Protein AF-A0A520K3R7-F1 (afdb_monomer_lite)

Radius of gyration: 24.87 Å; chains: 1; bounding box: 60×27×63 Å

pLDDT: mean 81.43, std 14.85, range [50.47, 97.44]

Secondary structure (DSSP, 8-state):
--S-EEEEE--TT-TTTSSS-SEEEEEESSHHHHHHHHHHHHTT---HHHHHHHHHHHHHHHHHHHHHHHHHHHHHHHHT-

Structure (mmCIF, N/CA/C/O backbone):
data_AF-A0A520K3R7-F1
#
_entry.id   AF-A0A520K3R7-F1
#
loop_
_atom_site.group_PDB
_atom_site.id
_atom_site.type_symbol
_atom_site.label_atom_id
_atom_site.label_alt_id
_atom_site.label_comp_id
_atom_site.label_asym_id
_atom_site.label_entity_id
_atom_site.label_seq_id
_atom_site.pdbx_PDB_ins_code
_atom_site.Cartn_x
_atom_site.Cartn_y
_atom_site.Cartn_z
_atom_site.occupancy
_atom_site.B_iso_or_equiv
_atom_site.auth_seq_id
_atom_site.auth_comp_id
_atom_site.auth_asym_id
_atom_site.auth_atom_id
_atom_site.pdbx_PDB_model_num
ATOM 1 N N . MET A 1 1 ? 26.275 -9.205 -18.212 1.00 61.16 1 MET A N 1
ATOM 2 C CA . MET A 1 1 ? 24.966 -9.216 -17.521 1.00 61.16 1 MET A CA 1
ATOM 3 C C . MET A 1 1 ? 23.901 -9.038 -18.596 1.00 61.16 1 MET A C 1
ATOM 5 O O . MET A 1 1 ? 24.133 -8.228 -19.478 1.00 61.16 1 MET A O 1
ATOM 9 N N . LEU A 1 2 ? 22.819 -9.825 -18.597 1.00 74.12 2 LEU A N 1
ATOM 10 C CA . LEU A 1 2 ? 21.869 -9.939 -19.724 1.00 74.12 2 LEU A CA 1
ATOM 11 C C . LEU A 1 2 ? 20.893 -8.750 -19.877 1.00 74.12 2 LEU A C 1
ATOM 13 O O . LEU A 1 2 ? 19.963 -8.844 -20.661 1.00 74.12 2 LEU A O 1
ATOM 17 N N . GLY A 1 3 ? 21.050 -7.664 -19.111 1.00 80.62 3 GLY A N 1
ATOM 18 C CA . GLY A 1 3 ? 20.141 -6.504 -19.149 1.00 80.62 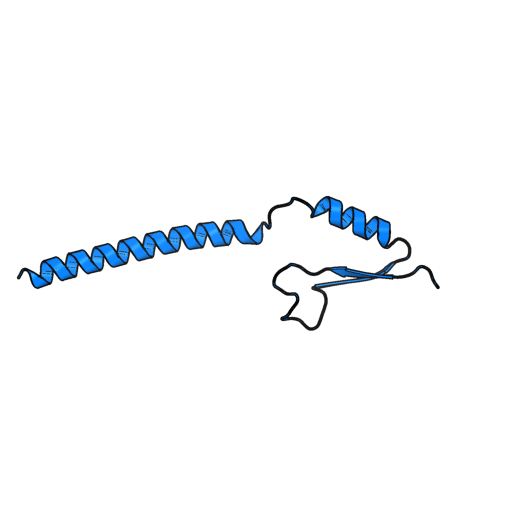3 GLY A CA 1
ATOM 19 C C . GLY A 1 3 ? 18.730 -6.766 -18.605 1.00 80.62 3 GLY A C 1
ATOM 20 O O . GLY A 1 3 ? 17.950 -5.838 -18.482 1.00 80.62 3 GLY A O 1
ATOM 21 N N . ILE A 1 4 ? 18.416 -8.008 -18.239 1.00 90.31 4 ILE A N 1
ATOM 22 C CA . ILE A 1 4 ? 17.107 -8.408 -17.729 1.00 90.31 4 ILE A CA 1
ATOM 23 C C . ILE A 1 4 ? 17.004 -8.258 -16.210 1.00 90.31 4 ILE A C 1
ATOM 25 O O . ILE A 1 4 ? 17.923 -8.619 -15.467 1.00 90.31 4 ILE A O 1
ATOM 29 N N . ALA A 1 5 ? 15.847 -7.803 -15.745 1.00 91.88 5 ALA A N 1
ATOM 30 C CA . ALA A 1 5 ? 15.516 -7.694 -14.336 1.00 91.88 5 ALA A CA 1
ATOM 31 C C . ALA A 1 5 ? 14.133 -8.274 -14.021 1.00 91.88 5 ALA A C 1
ATOM 33 O O . ALA A 1 5 ? 13.356 -8.686 -14.886 1.00 91.88 5 ALA A O 1
ATOM 34 N N . THR A 1 6 ? 13.846 -8.331 -12.725 1.00 92.56 6 THR A N 1
ATOM 35 C CA . THR A 1 6 ? 12.536 -8.667 -12.180 1.00 92.56 6 THR A CA 1
ATOM 36 C C . THR A 1 6 ? 12.043 -7.487 -11.363 1.00 92.56 6 THR A C 1
ATOM 38 O O . THR A 1 6 ? 12.703 -7.098 -10.398 1.00 92.56 6 THR A O 1
ATOM 41 N N . LEU A 1 7 ? 10.869 -6.963 -11.700 1.00 92.38 7 LEU A N 1
ATOM 42 C CA . LEU A 1 7 ? 10.199 -5.939 -10.913 1.00 92.38 7 LEU A CA 1
ATOM 43 C C . LEU A 1 7 ? 9.241 -6.606 -9.922 1.00 92.38 7 LEU A C 1
ATOM 45 O O . LEU A 1 7 ? 8.426 -7.446 -10.300 1.00 92.38 7 LEU A O 1
ATOM 49 N N . LYS A 1 8 ? 9.355 -6.245 -8.644 1.00 91.38 8 LYS A N 1
ATOM 50 C CA . LYS A 1 8 ? 8.481 -6.713 -7.561 1.00 91.38 8 LYS A CA 1
ATOM 51 C C . LYS A 1 8 ? 7.712 -5.524 -7.006 1.00 91.38 8 LYS A C 1
ATOM 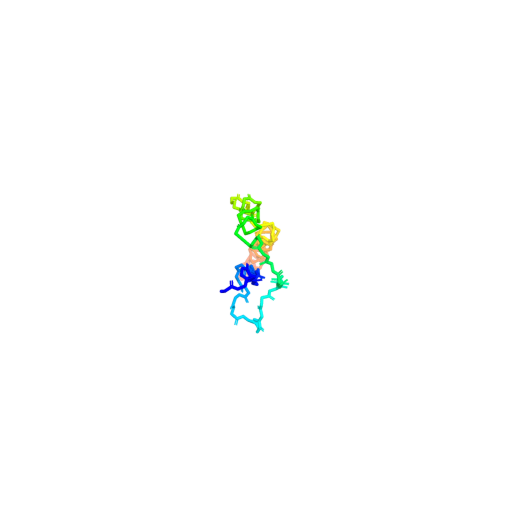53 O O . LYS A 1 8 ? 8.333 -4.525 -6.656 1.00 91.38 8 LYS A O 1
ATOM 58 N N . ILE A 1 9 ? 6.393 -5.648 -6.907 1.00 89.19 9 ILE A N 1
ATOM 59 C CA . ILE A 1 9 ? 5.506 -4.600 -6.397 1.00 89.19 9 ILE A CA 1
ATOM 60 C C . ILE A 1 9 ? 4.887 -5.073 -5.084 1.00 89.19 9 ILE A C 1
ATOM 62 O O . ILE A 1 9 ? 4.428 -6.213 -4.974 1.00 89.19 9 ILE A O 1
ATOM 66 N N . GLN A 1 10 ? 4.922 -4.198 -4.084 1.00 86.00 10 GLN A N 1
ATOM 67 C CA . GLN A 1 10 ? 4.375 -4.421 -2.750 1.00 86.00 10 GLN A CA 1
ATOM 68 C C . GLN A 1 10 ? 3.690 -3.144 -2.277 1.00 86.00 10 GLN A C 1
ATOM 70 O O . GLN A 1 10 ? 4.220 -2.047 -2.480 1.00 86.00 10 GLN A O 1
ATOM 75 N N . THR A 1 11 ? 2.540 -3.288 -1.631 1.00 81.62 11 THR A N 1
ATOM 76 C CA . THR A 1 11 ? 1.871 -2.186 -0.943 1.00 81.62 11 THR A CA 1
ATOM 77 C C . THR A 1 11 ? 2.359 -2.084 0.505 1.00 81.62 11 THR A C 1
ATOM 79 O O . THR A 1 11 ? 2.790 -3.062 1.127 1.00 81.62 11 THR A O 1
ATOM 82 N N . ALA A 1 12 ? 2.366 -0.866 1.055 1.00 74.81 12 ALA A N 1
ATOM 83 C CA . ALA A 1 12 ? 2.731 -0.656 2.452 1.00 74.81 12 ALA A CA 1
ATOM 84 C C . ALA A 1 12 ? 1.703 -1.345 3.367 1.00 74.81 12 ALA A C 1
ATOM 86 O O . ALA A 1 12 ? 0.504 -1.190 3.170 1.00 74.81 12 ALA A O 1
ATOM 87 N N . GLY A 1 13 ? 2.175 -2.095 4.368 1.00 66.75 13 GLY A N 1
ATOM 88 C CA . GLY A 1 13 ? 1.323 -2.827 5.317 1.00 66.75 13 GLY A CA 1
ATOM 89 C C . GLY A 1 13 ? 1.304 -4.346 5.122 1.00 66.75 13 GLY A C 1
ATOM 90 O O . GLY A 1 13 ? 1.085 -5.063 6.091 1.00 66.75 13 GLY A O 1
ATOM 91 N N . TYR A 1 14 ? 1.644 -4.850 3.931 1.00 64.06 14 TYR A N 1
ATOM 92 C CA . TYR A 1 14 ? 1.693 -6.295 3.646 1.00 64.06 14 TYR A CA 1
ATOM 93 C C . TYR A 1 14 ? 3.113 -6.878 3.547 1.00 64.06 14 TYR A C 1
ATOM 95 O O . TYR A 1 14 ? 3.285 -8.095 3.450 1.00 64.06 14 TYR A O 1
ATOM 103 N N . SER A 1 15 ? 4.152 -6.042 3.661 1.00 59.50 15 SER A N 1
ATOM 104 C CA . SER A 1 15 ? 5.564 -6.426 3.485 1.00 59.50 15 SER A CA 1
ATOM 105 C C . SER A 1 15 ? 6.110 -7.440 4.506 1.00 59.50 15 SER A C 1
ATOM 107 O O . SER A 1 15 ? 7.211 -7.952 4.310 1.00 59.50 15 SER A O 1
ATOM 109 N N . GLY A 1 16 ? 5.360 -7.753 5.571 1.00 58.03 16 GLY A N 1
ATOM 110 C CA . GLY A 1 16 ? 5.752 -8.714 6.610 1.00 58.03 16 GLY A CA 1
ATOM 111 C C . GLY A 1 16 ? 4.886 -9.975 6.725 1.00 58.03 16 GLY A C 1
ATOM 112 O O . GLY A 1 16 ? 5.274 -10.887 7.449 1.00 58.03 16 GLY A O 1
ATOM 113 N N . GLN A 1 17 ? 3.731 -10.050 6.051 1.00 58.25 17 GLN A N 1
ATOM 114 C CA . GLN A 1 17 ? 2.747 -11.130 6.265 1.00 58.25 17 GLN A CA 1
ATOM 115 C C . GLN A 1 17 ? 2.640 -12.133 5.109 1.00 58.25 17 GLN A C 1
ATOM 117 O O . GLN A 1 17 ? 2.055 -13.200 5.287 1.00 58.25 17 GLN A O 1
ATOM 122 N N . GLN A 1 18 ? 3.228 -11.845 3.946 1.00 58.34 18 GLN A N 1
ATOM 123 C CA . GLN A 1 18 ? 3.196 -12.737 2.786 1.00 58.34 18 GLN A CA 1
ATOM 124 C C . GLN A 1 18 ? 4.607 -13.084 2.308 1.00 58.34 18 GLN A C 1
ATOM 126 O O . GLN A 1 18 ? 5.483 -12.229 2.191 1.00 58.34 18 GLN A O 1
ATOM 131 N N . THR A 1 19 ? 4.828 -14.358 1.983 1.00 66.50 19 THR A N 1
ATOM 132 C CA . THR A 1 19 ? 6.078 -14.886 1.412 1.00 66.50 19 THR A CA 1
ATOM 133 C C . THR A 1 19 ? 6.214 -14.533 -0.075 1.00 66.50 19 THR A C 1
ATOM 135 O O . THR A 1 19 ? 6.457 -15.405 -0.908 1.00 66.50 19 THR A O 1
ATOM 138 N N . GLY A 1 20 ? 6.004 -13.269 -0.451 1.00 72.31 20 GLY A N 1
ATOM 139 C CA . GLY A 1 20 ? 6.010 -12.862 -1.853 1.00 72.31 20 GLY A CA 1
ATOM 140 C C . GLY A 1 20 ? 5.755 -11.377 -2.082 1.00 72.31 20 GLY A C 1
ATOM 141 O O . GLY A 1 20 ? 5.301 -10.653 -1.202 1.00 72.31 20 GLY A O 1
ATOM 142 N N . ALA A 1 21 ? 6.082 -10.922 -3.290 1.00 80.94 21 ALA A N 1
ATOM 143 C CA . ALA A 1 21 ? 5.551 -9.666 -3.803 1.00 80.94 21 ALA A CA 1
ATOM 144 C C . ALA A 1 21 ? 4.117 -9.910 -4.285 1.00 80.94 21 ALA A C 1
ATOM 146 O O . ALA A 1 21 ? 3.850 -10.976 -4.839 1.00 80.94 21 ALA A O 1
ATOM 147 N N . GLU A 1 22 ? 3.228 -8.938 -4.103 1.00 84.12 22 GLU A N 1
ATOM 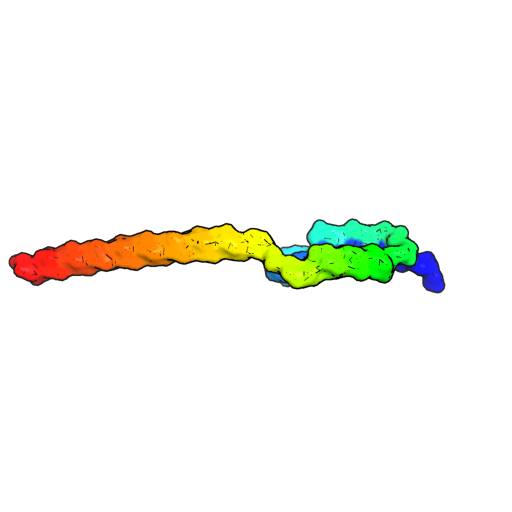148 C CA . GLU A 1 22 ? 1.836 -9.028 -4.571 1.00 84.12 22 GLU A CA 1
ATOM 149 C C . GLU A 1 22 ? 1.773 -9.147 -6.096 1.00 84.12 22 GLU A C 1
ATOM 151 O O . GLU A 1 22 ? 0.946 -9.873 -6.644 1.00 84.12 22 GLU A O 1
ATOM 156 N N . LEU A 1 23 ? 2.702 -8.479 -6.783 1.00 87.94 23 LEU A N 1
ATOM 157 C CA . LEU A 1 23 ? 2.891 -8.609 -8.219 1.00 87.94 23 LEU A CA 1
ATOM 158 C C . LEU A 1 23 ? 4.380 -8.732 -8.553 1.00 87.94 23 LEU A C 1
ATOM 160 O O . LEU A 1 23 ? 5.235 -8.050 -7.979 1.00 87.94 23 LEU A O 1
ATOM 164 N N . LYS A 1 24 ? 4.688 -9.609 -9.508 1.00 91.56 24 LYS A N 1
ATOM 165 C CA . LYS A 1 24 ? 6.034 -9.846 -10.025 1.00 91.56 24 LYS A CA 1
ATOM 166 C C . LYS A 1 24 ? 6.003 -9.808 -11.548 1.00 91.56 24 LYS A C 1
ATOM 168 O O . LYS A 1 24 ? 5.184 -10.487 -12.158 1.00 91.56 24 LYS A O 1
ATOM 173 N N . ILE A 1 25 ? 6.911 -9.045 -12.145 1.00 91.38 25 ILE A N 1
ATOM 174 C CA . ILE A 1 25 ? 7.122 -8.992 -13.593 1.00 91.38 25 ILE A CA 1
ATOM 175 C C . ILE A 1 25 ? 8.558 -9.435 -13.857 1.00 91.38 25 ILE A C 1
ATOM 177 O O . ILE A 1 25 ? 9.495 -8.851 -13.315 1.00 91.38 25 ILE A O 1
ATOM 181 N N . GLU A 1 26 ? 8.734 -10.490 -14.644 1.00 93.06 26 GLU A N 1
ATOM 182 C CA . GLU A 1 26 ? 10.027 -11.133 -14.894 1.00 93.06 26 GLU A CA 1
ATOM 183 C C . GLU A 1 26 ? 10.480 -10.923 -16.341 1.00 93.06 26 GLU A C 1
ATOM 185 O O . GLU A 1 26 ? 9.655 -10.741 -17.232 1.00 93.06 26 GLU A O 1
ATOM 190 N N . GLY A 1 27 ? 11.794 -10.977 -16.578 1.00 91.69 27 GLY A N 1
ATOM 191 C CA . GLY A 1 27 ? 12.355 -10.910 -17.931 1.00 91.69 27 GLY A CA 1
ATOM 192 C C . GLY A 1 27 ? 12.293 -9.520 -18.568 1.00 91.69 27 GLY A C 1
ATOM 193 O O . GLY A 1 27 ? 12.158 -9.416 -19.781 1.00 91.69 27 GLY A O 1
ATOM 194 N N . LEU A 1 28 ? 12.372 -8.456 -17.764 1.00 91.25 28 LEU A N 1
ATOM 195 C CA . LEU A 1 28 ? 12.286 -7.073 -18.241 1.00 91.25 28 LEU A CA 1
ATOM 196 C C . LEU A 1 28 ? 13.651 -6.525 -18.649 1.00 91.25 28 LEU A C 1
ATOM 198 O O . LEU A 1 28 ? 14.529 -6.428 -17.798 1.00 91.25 28 LEU A O 1
ATOM 202 N N . GLU A 1 29 ? 13.799 -6.091 -19.899 1.00 89.62 29 GLU A N 1
ATOM 203 C CA . GLU A 1 29 ? 15.003 -5.393 -20.382 1.00 89.62 29 GLU A CA 1
ATOM 204 C C . GLU A 1 29 ? 15.018 -3.901 -19.987 1.00 89.62 29 GLU A C 1
ATOM 206 O O . GLU A 1 29 ? 16.046 -3.384 -19.563 1.00 89.62 29 GLU A O 1
ATOM 211 N N . TYR A 1 30 ? 13.863 -3.226 -20.037 1.00 87.00 30 TYR A N 1
ATOM 212 C CA . TYR A 1 30 ? 13.689 -1.791 -19.731 1.00 87.00 30 TYR A CA 1
ATOM 213 C C . TYR A 1 30 ? 13.034 -1.577 -18.358 1.00 87.00 30 TYR A C 1
ATOM 215 O O . TYR A 1 30 ? 11.927 -1.048 -18.221 1.00 87.00 30 TYR A O 1
ATOM 223 N N . PHE A 1 31 ? 13.654 -2.128 -17.314 1.00 90.44 31 PHE A N 1
ATOM 224 C CA . PHE A 1 31 ? 13.051 -2.167 -15.978 1.00 90.44 31 PHE A CA 1
ATOM 225 C C . PHE A 1 31 ? 13.096 -0.821 -15.240 1.00 90.44 31 PHE A C 1
ATOM 227 O O . PHE A 1 31 ? 12.285 -0.609 -14.335 1.00 90.44 31 PHE A O 1
ATOM 234 N N . GLU A 1 32 ? 14.017 0.079 -15.593 1.00 90.69 32 GLU A N 1
ATOM 235 C CA . GLU A 1 32 ? 14.147 1.393 -14.952 1.00 90.69 32 GLU A CA 1
ATOM 236 C C . GLU A 1 32 ? 13.033 2.339 -15.403 1.00 90.69 32 GLU A C 1
ATOM 238 O O . GLU A 1 32 ? 12.372 2.952 -14.566 1.00 90.69 32 GLU A O 1
ATOM 243 N N . GLU A 1 33 ? 12.756 2.381 -16.705 1.00 92.00 33 GLU A N 1
ATOM 244 C CA . GLU A 1 33 ? 11.701 3.199 -17.300 1.00 92.00 33 GLU A CA 1
ATOM 245 C C . GLU A 1 33 ? 10.323 2.758 -16.806 1.00 92.00 33 GLU A C 1
ATOM 247 O O . GLU A 1 33 ? 9.501 3.586 -16.416 1.00 92.00 33 GLU A O 1
ATOM 252 N N . LEU A 1 34 ? 10.084 1.442 -16.752 1.00 92.31 34 LEU A N 1
ATOM 253 C CA . LEU A 1 34 ? 8.838 0.901 -16.213 1.00 92.31 34 LEU A CA 1
ATOM 254 C C . LEU A 1 34 ? 8.688 1.214 -14.718 1.00 92.31 34 LEU A C 1
ATOM 256 O O . LEU A 1 34 ? 7.592 1.549 -14.265 1.00 92.31 34 LEU A O 1
ATOM 260 N N . ARG A 1 35 ? 9.777 1.129 -13.943 1.00 92.00 35 ARG A N 1
ATOM 261 C CA . ARG A 1 35 ? 9.762 1.501 -12.525 1.00 92.00 35 ARG A CA 1
ATOM 262 C C . ARG A 1 35 ? 9.412 2.978 -12.353 1.00 92.00 35 ARG A C 1
ATOM 264 O O . ARG A 1 35 ? 8.568 3.282 -11.514 1.00 92.00 35 ARG A O 1
ATOM 271 N N . GLU A 1 36 ? 10.040 3.878 -13.105 1.00 94.81 36 GLU A N 1
ATOM 272 C CA . GLU A 1 36 ? 9.738 5.312 -13.015 1.00 94.81 36 GLU A CA 1
ATOM 273 C C . GLU A 1 36 ? 8.301 5.614 -13.445 1.00 94.81 36 GLU A C 1
ATOM 275 O O . GLU A 1 36 ? 7.600 6.291 -12.702 1.00 94.81 36 GLU A O 1
ATOM 280 N N . LEU A 1 37 ? 7.805 5.014 -14.533 1.00 94.19 37 LEU A N 1
ATOM 281 C CA . LEU A 1 37 ? 6.411 5.166 -14.966 1.00 94.19 37 LEU A CA 1
ATOM 282 C C . LEU A 1 37 ? 5.414 4.759 -13.868 1.00 94.19 37 LEU A C 1
ATOM 284 O O . LEU A 1 37 ? 4.444 5.468 -13.591 1.00 94.19 37 LEU A O 1
ATOM 288 N N . ILE A 1 38 ? 5.658 3.619 -13.214 1.00 92.31 38 ILE A N 1
ATOM 289 C CA . ILE A 1 38 ? 4.834 3.167 -12.086 1.00 92.31 38 ILE A CA 1
ATOM 290 C C . ILE A 1 38 ? 4.922 4.178 -10.940 1.00 92.31 38 ILE A C 1
ATOM 292 O O . ILE A 1 38 ? 3.891 4.560 -10.387 1.00 92.31 38 ILE A O 1
ATOM 296 N N . MET A 1 39 ? 6.127 4.642 -10.597 1.00 92.44 39 MET A N 1
ATOM 297 C CA . MET A 1 39 ? 6.340 5.606 -9.517 1.00 92.44 39 MET A CA 1
ATOM 298 C C . MET A 1 39 ? 5.703 6.969 -9.797 1.00 92.44 39 MET A C 1
ATOM 300 O O . MET A 1 39 ? 5.160 7.558 -8.868 1.00 92.44 39 MET A O 1
ATOM 304 N N . GLU A 1 40 ? 5.720 7.467 -11.031 1.00 94.94 40 GLU A N 1
ATOM 305 C CA . GLU A 1 40 ? 5.010 8.687 -11.437 1.00 94.94 40 GLU A CA 1
ATOM 306 C C . GLU A 1 40 ? 3.500 8.544 -11.251 1.00 94.94 40 GLU A C 1
ATOM 308 O O . GLU A 1 40 ? 2.839 9.477 -10.795 1.00 94.94 40 GLU A O 1
ATOM 31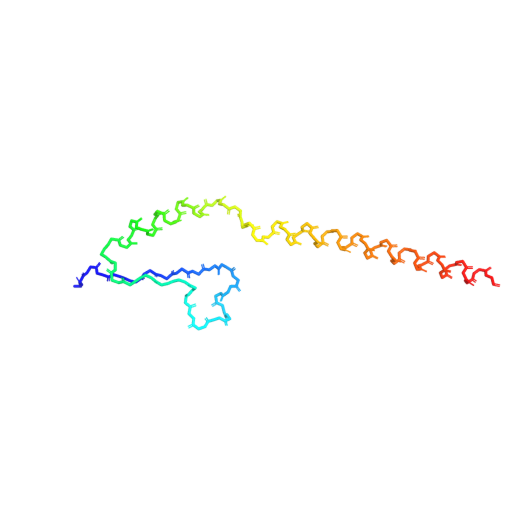3 N N . PHE A 1 41 ? 2.953 7.359 -11.534 1.00 90.75 41 PHE A N 1
ATOM 314 C CA . PHE A 1 41 ? 1.535 7.093 -11.331 1.00 90.75 41 PHE A CA 1
ATOM 315 C C . PHE A 1 41 ? 1.143 7.012 -9.850 1.00 90.75 41 PHE A C 1
ATOM 317 O O . PHE A 1 41 ? 0.043 7.448 -9.509 1.00 90.75 41 PHE A O 1
ATOM 324 N N . VAL A 1 42 ? 1.979 6.436 -8.974 1.00 88.62 42 VAL A N 1
ATOM 325 C CA . VAL A 1 42 ? 1.625 6.232 -7.552 1.00 88.62 42 VAL A CA 1
ATOM 326 C C . VAL A 1 42 ? 2.065 7.367 -6.625 1.00 88.62 42 VAL A C 1
ATOM 328 O O . VAL A 1 42 ? 1.450 7.578 -5.579 1.00 88.62 42 VAL A O 1
ATOM 331 N N . ARG A 1 43 ? 3.119 8.116 -6.964 1.00 88.00 43 ARG A N 1
ATOM 332 C CA . ARG A 1 43 ? 3.679 9.156 -6.089 1.00 88.00 43 ARG A CA 1
ATOM 333 C C . ARG A 1 43 ? 2.669 10.283 -5.888 1.00 88.00 43 ARG A C 1
ATOM 335 O O . ARG A 1 43 ? 2.158 10.859 -6.839 1.00 88.00 43 ARG A O 1
ATOM 342 N N . GLY A 1 44 ? 2.404 10.622 -4.629 1.00 82.19 44 GLY A N 1
ATOM 343 C CA . GLY A 1 44 ? 1.481 11.703 -4.274 1.00 82.19 44 GLY A CA 1
ATOM 344 C C . GLY A 1 44 ? -0.003 11.341 -4.383 1.00 82.19 44 GLY A C 1
ATOM 345 O O . GLY A 1 44 ? -0.838 12.170 -4.024 1.00 82.19 44 GLY A O 1
ATOM 346 N N . LYS A 1 45 ? -0.352 10.118 -4.807 1.00 82.38 45 LYS A N 1
ATOM 347 C CA . LYS A 1 45 ? -1.723 9.620 -4.673 1.00 82.38 45 LYS A CA 1
ATOM 348 C C . LYS A 1 45 ? -1.995 9.240 -3.226 1.00 82.38 45 LYS A C 1
ATOM 350 O O . LYS A 1 45 ? -1.189 8.563 -2.587 1.00 82.38 45 LYS A O 1
ATOM 355 N N . LYS A 1 46 ? -3.143 9.677 -2.711 1.00 71.50 46 LYS A N 1
ATOM 356 C CA . LYS A 1 46 ? -3.632 9.201 -1.421 1.00 71.50 46 LYS A CA 1
ATOM 357 C C . LYS A 1 46 ? -4.046 7.731 -1.548 1.00 71.50 46 LYS A C 1
ATOM 359 O O . LYS A 1 46 ? -4.619 7.368 -2.575 1.00 71.50 46 LYS A O 1
ATOM 364 N N . PRO A 1 47 ? -3.776 6.889 -0.540 1.00 68.81 47 PRO A N 1
ATOM 365 C CA . PRO A 1 47 ? -4.280 5.524 -0.527 1.00 68.81 47 PRO A CA 1
ATOM 366 C C . PRO A 1 47 ? -5.816 5.537 -0.500 1.00 68.81 47 PRO A C 1
ATOM 368 O O . PRO A 1 47 ? -6.406 5.968 0.488 1.00 68.81 47 PRO A O 1
ATOM 371 N N . GLU A 1 48 ? -6.464 5.061 -1.566 1.00 63.31 48 GLU A N 1
ATOM 372 C CA . GLU A 1 48 ? -7.937 4.998 -1.642 1.00 63.31 48 GLU A CA 1
ATOM 373 C C . GLU A 1 48 ? -8.534 4.077 -0.564 1.00 63.31 48 GLU A C 1
ATOM 375 O O . GLU A 1 48 ? -9.624 4.336 -0.063 1.00 63.31 48 GLU A O 1
ATOM 380 N N . ALA A 1 49 ? -7.795 3.047 -0.140 1.00 56.84 49 ALA A N 1
ATOM 381 C CA . ALA A 1 49 ? -8.252 2.085 0.864 1.00 56.84 49 ALA A CA 1
ATOM 382 C C . ALA A 1 49 ? -8.391 2.665 2.288 1.00 56.84 49 ALA A C 1
ATOM 384 O O . ALA A 1 49 ? -9.036 2.048 3.125 1.00 56.84 49 ALA A O 1
ATOM 385 N N . ILE A 1 50 ? -7.814 3.839 2.579 1.00 54.34 50 ILE A N 1
ATOM 386 C CA . ILE A 1 50 ? -7.805 4.408 3.940 1.00 54.34 50 ILE A CA 1
ATOM 387 C C . ILE A 1 50 ? -8.979 5.371 4.168 1.00 54.34 50 ILE A C 1
ATOM 389 O O . ILE A 1 50 ? -9.466 5.484 5.290 1.00 54.34 50 ILE A O 1
ATOM 393 N N . GLU A 1 51 ? -9.471 6.060 3.132 1.00 50.47 51 GLU A N 1
ATOM 394 C CA . GLU A 1 51 ? -10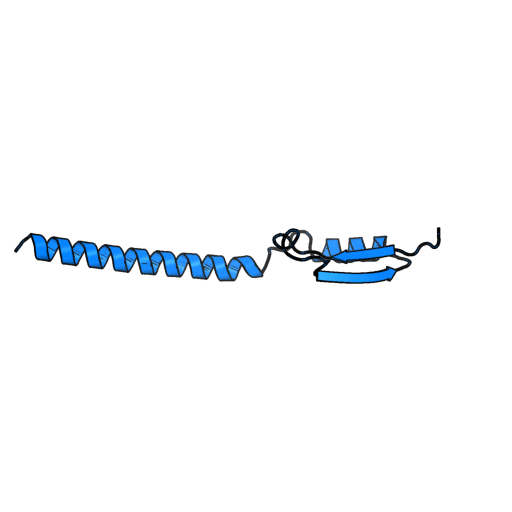.529 7.069 3.313 1.00 50.47 51 GLU A CA 1
ATOM 395 C C . GLU A 1 51 ? -11.899 6.434 3.628 1.00 50.47 51 GLU A C 1
ATOM 397 O O . GLU A 1 51 ? -12.647 6.989 4.430 1.00 50.47 51 GLU A O 1
ATOM 402 N N . ALA A 1 52 ? -12.204 5.243 3.097 1.00 51.53 52 ALA A N 1
ATOM 403 C CA . ALA A 1 52 ? -13.445 4.531 3.421 1.00 51.53 52 ALA A CA 1
ATOM 404 C C . ALA A 1 52 ? -13.457 3.994 4.867 1.00 51.53 52 ALA A C 1
ATOM 406 O O . ALA A 1 52 ? -14.423 4.213 5.59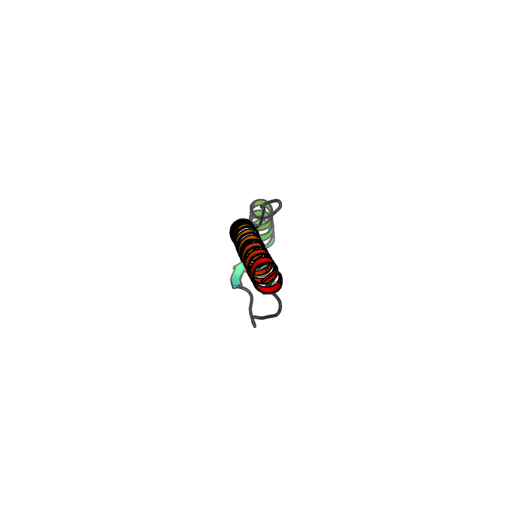5 1.00 51.53 52 ALA A O 1
ATOM 407 N N . GLU A 1 53 ? -12.364 3.367 5.317 1.00 51.25 53 GLU A N 1
ATOM 408 C CA . GLU A 1 53 ? -12.262 2.839 6.686 1.00 51.25 53 GLU A CA 1
ATOM 409 C C . GLU A 1 53 ? -12.209 3.954 7.739 1.00 51.25 53 GLU A C 1
ATOM 411 O O . GLU A 1 53 ? -12.802 3.815 8.806 1.00 51.25 53 GLU A O 1
ATOM 416 N N . ALA A 1 54 ? -11.547 5.082 7.452 1.00 54.44 54 ALA A N 1
ATOM 417 C CA . ALA A 1 54 ? -11.493 6.215 8.377 1.00 54.44 54 ALA A CA 1
ATOM 418 C C . ALA A 1 54 ? -12.878 6.850 8.590 1.00 54.44 54 ALA A C 1
ATOM 420 O O . ALA A 1 54 ? -13.245 7.160 9.724 1.00 54.44 54 ALA A O 1
ATOM 421 N N . GLN A 1 55 ? -13.668 6.989 7.520 1.00 55.53 55 GLN A N 1
ATOM 422 C CA . GLN A 1 55 ? -15.026 7.528 7.592 1.00 55.53 55 GLN A CA 1
ATOM 423 C C . GLN A 1 55 ? -15.980 6.572 8.337 1.00 55.53 55 GLN A C 1
ATOM 425 O O . GLN A 1 55 ? -16.788 7.011 9.158 1.00 55.53 55 GLN A O 1
ATOM 430 N N . GLU A 1 56 ? -15.871 5.259 8.097 1.00 58.88 56 GLU A N 1
ATOM 431 C CA . GLU A 1 56 ? -16.649 4.234 8.813 1.00 58.88 56 GLU A CA 1
ATOM 432 C C . GLU A 1 56 ? -16.250 4.118 10.298 1.00 58.88 56 GLU A C 1
ATOM 434 O O . GLU A 1 56 ? -17.105 3.942 11.177 1.00 58.88 56 GLU A O 1
ATOM 439 N N . ALA A 1 57 ? -14.960 4.265 10.611 1.00 61.34 57 ALA A N 1
ATOM 440 C CA . ALA A 1 57 ? -14.446 4.295 11.980 1.00 61.34 57 ALA A CA 1
ATOM 441 C C . ALA A 1 57 ? -14.953 5.520 12.765 1.00 61.34 57 ALA A C 1
ATOM 443 O O . ALA A 1 57 ? -15.268 5.422 13.955 1.00 61.34 57 ALA A O 1
ATOM 444 N N . GLU A 1 58 ? -15.079 6.674 12.110 1.00 66.56 58 GLU A N 1
ATOM 445 C CA . GLU A 1 58 ? -15.600 7.891 12.734 1.00 66.56 58 GLU A CA 1
ATOM 446 C C . GLU A 1 58 ? -17.111 7.778 13.024 1.00 66.56 58 GLU A C 1
ATOM 448 O O . GLU A 1 58 ? -17.545 8.066 14.144 1.00 66.56 58 GLU A O 1
ATOM 453 N N . ASP A 1 59 ? -17.909 7.248 12.085 1.00 76.94 59 ASP A N 1
ATOM 454 C CA . ASP A 1 59 ? -19.351 7.002 12.292 1.00 76.94 59 ASP A CA 1
ATOM 455 C C . ASP A 1 59 ? -19.597 5.959 13.401 1.00 76.94 59 ASP A C 1
ATOM 457 O O . ASP A 1 59 ? -20.404 6.165 14.312 1.00 76.94 59 ASP A O 1
ATOM 461 N N . SER A 1 60 ? -18.839 4.858 13.410 1.00 81.75 60 SER A N 1
ATOM 462 C CA . SER A 1 60 ? -18.946 3.848 14.473 1.00 81.75 60 SER A CA 1
ATOM 463 C C . SER A 1 60 ? -18.574 4.399 15.854 1.00 81.75 60 SER A C 1
ATOM 465 O O . SER A 1 60 ? -19.283 4.126 16.827 1.00 81.75 60 SER A O 1
ATOM 467 N N . THR A 1 61 ? -17.547 5.247 15.948 1.00 89.38 61 THR A N 1
ATOM 468 C CA . THR A 1 61 ? -17.163 5.914 17.203 1.00 89.38 61 THR A CA 1
ATOM 469 C C . THR A 1 61 ? -18.281 6.823 17.726 1.00 89.38 61 THR A C 1
ATOM 471 O O . THR A 1 61 ? -18.604 6.784 18.918 1.00 89.38 61 THR A O 1
ATOM 474 N N . LEU A 1 62 ? -18.932 7.595 16.848 1.00 91.31 62 LEU A N 1
ATOM 475 C CA . LEU A 1 62 ? -20.066 8.452 17.215 1.00 91.31 62 LEU A CA 1
ATOM 476 C C . LEU A 1 62 ? -21.282 7.642 17.686 1.00 91.31 62 LEU A C 1
ATOM 478 O O . LEU A 1 62 ? -21.937 8.021 18.662 1.00 91.31 62 LEU A O 1
ATOM 482 N N . ARG A 1 63 ? -21.569 6.506 17.039 1.00 92.19 63 ARG A N 1
ATOM 483 C CA . ARG A 1 63 ? -22.649 5.593 17.454 1.00 92.19 63 ARG A CA 1
ATOM 484 C C . ARG A 1 63 ? -22.387 4.993 18.834 1.00 92.19 63 ARG A C 1
ATOM 486 O O . ARG A 1 63 ? -23.294 4.981 19.664 1.00 92.19 63 ARG A O 1
ATOM 493 N N . ILE A 1 64 ? -21.154 4.557 19.099 1.00 95.62 64 ILE A N 1
ATOM 494 C CA . ILE A 1 64 ? -20.748 4.021 20.406 1.00 95.62 64 ILE A CA 1
ATOM 495 C C . ILE A 1 64 ? -20.876 5.096 21.492 1.00 95.62 64 ILE A C 1
ATOM 497 O O . ILE A 1 64 ? -21.466 4.841 22.540 1.00 95.62 64 ILE A O 1
ATOM 501 N N . LEU A 1 65 ? -20.382 6.313 21.240 1.00 96.56 65 LEU A N 1
ATOM 502 C CA . LEU A 1 65 ? -20.496 7.437 22.179 1.00 96.56 65 LEU A CA 1
ATOM 503 C C . LEU A 1 65 ? -21.951 7.752 22.535 1.00 96.56 65 LEU A C 1
ATOM 505 O O . LEU A 1 65 ? -22.268 7.974 23.707 1.00 96.56 65 LEU A O 1
ATOM 509 N N . LYS A 1 66 ? -22.837 7.747 21.533 1.00 96.44 66 LYS A N 1
ATOM 510 C CA . LYS A 1 66 ? -24.271 7.969 21.732 1.00 96.44 66 LYS A CA 1
ATOM 511 C C . LYS A 1 66 ? -24.875 6.903 22.646 1.00 96.44 66 LYS A C 1
ATOM 513 O O . LYS A 1 66 ? -25.531 7.259 23.621 1.00 96.44 66 LYS A O 1
ATOM 518 N N . GLU A 1 67 ? -24.603 5.630 22.369 1.00 97.19 67 GLU A N 1
ATOM 519 C CA . GLU A 1 67 ? -25.113 4.509 23.164 1.00 97.19 67 GLU A CA 1
ATOM 520 C C . GLU A 1 67 ? -24.628 4.576 24.618 1.00 97.19 67 GLU A C 1
ATOM 522 O O . GLU A 1 67 ? -25.421 4.471 25.553 1.00 97.19 67 GLU A O 1
ATOM 527 N N . VAL A 1 68 ? -23.336 4.847 24.830 1.00 97.44 68 VAL A N 1
ATOM 528 C CA . VAL A 1 68 ? -22.758 4.978 26.176 1.00 97.44 68 VAL A CA 1
ATOM 529 C C . VAL A 1 68 ? -23.386 6.146 26.946 1.00 97.44 68 VAL A C 1
ATOM 531 O O . VAL A 1 68 ? -23.668 6.002 28.139 1.00 97.44 68 VAL A O 1
ATOM 534 N N . SER A 1 69 ? -23.658 7.286 26.294 1.00 96.62 69 SER A N 1
ATOM 535 C CA . SER A 1 69 ? -24.360 8.401 26.950 1.00 96.62 69 SER A CA 1
ATOM 536 C C . SER A 1 69 ? -25.782 8.016 27.348 1.00 96.62 69 SER A C 1
ATOM 538 O O . SER A 1 69 ? -26.190 8.306 28.472 1.00 96.62 69 SER A O 1
ATOM 540 N N . THR A 1 70 ? -26.512 7.320 26.472 1.00 97.38 70 THR A N 1
ATOM 541 C CA . THR A 1 70 ? -27.870 6.842 26.765 1.00 97.38 70 THR A CA 1
ATOM 542 C C . THR A 1 70 ? -27.880 5.864 27.939 1.00 97.38 70 THR A C 1
ATOM 544 O O . THR A 1 70 ? -28.688 6.016 28.854 1.00 97.38 70 THR A O 1
ATOM 547 N N . ILE A 1 71 ? -26.946 4.909 27.977 1.00 97.44 71 ILE A N 1
ATOM 548 C CA . ILE A 1 71 ? -26.803 3.976 29.103 1.00 97.44 71 ILE A CA 1
ATOM 549 C C . ILE A 1 71 ? -26.541 4.739 30.405 1.00 97.44 71 ILE A C 1
ATOM 551 O O . ILE A 1 71 ? -27.200 4.474 31.411 1.00 97.44 71 ILE A O 1
ATOM 555 N N . ARG A 1 72 ? -25.617 5.708 30.399 1.00 96.50 72 ARG A N 1
ATOM 556 C CA . ARG A 1 72 ? -25.326 6.536 31.579 1.00 96.50 72 ARG A CA 1
ATOM 557 C C . ARG A 1 72 ? -26.576 7.263 32.076 1.00 96.50 72 ARG A C 1
ATOM 559 O O . ARG A 1 72 ? -26.859 7.207 33.267 1.00 96.50 72 ARG A O 1
ATOM 566 N N . GLU A 1 73 ? -27.326 7.912 31.189 1.00 96.88 73 GLU A N 1
ATOM 567 C CA . GLU A 1 73 ? -28.548 8.642 31.552 1.00 96.88 73 GLU A CA 1
ATOM 568 C C . GLU A 1 73 ? -29.600 7.720 32.181 1.00 96.88 73 GLU A C 1
ATOM 570 O O . GLU A 1 73 ? -30.183 8.057 33.213 1.00 96.88 73 GLU A O 1
ATOM 575 N N . LEU A 1 74 ? -29.807 6.530 31.609 1.00 96.94 74 LEU A N 1
ATOM 576 C CA . LEU A 1 74 ? -30.728 5.528 32.151 1.00 96.94 74 LEU A CA 1
ATOM 577 C C . LEU A 1 74 ? -30.284 5.032 33.532 1.00 96.94 74 LEU A C 1
ATOM 579 O O . LEU A 1 74 ? -31.108 4.904 34.441 1.00 96.94 74 LEU A O 1
ATOM 583 N N . LEU A 1 75 ? -28.983 4.795 33.715 1.00 96.00 75 LEU A N 1
ATOM 584 C CA . LEU A 1 75 ? -28.424 4.390 35.003 1.00 96.00 75 LEU A CA 1
ATOM 585 C C . LEU A 1 75 ? -28.573 5.495 36.052 1.00 96.00 75 LEU A C 1
ATOM 587 O O . LEU A 1 75 ? -29.025 5.220 37.163 1.00 96.00 75 LEU A O 1
ATOM 591 N N . GLU A 1 76 ? -28.282 6.747 35.705 1.00 95.06 76 GLU A N 1
ATOM 592 C CA . GLU A 1 76 ? -28.472 7.894 36.599 1.00 95.06 76 GLU A CA 1
ATOM 593 C C . GLU A 1 76 ? -29.941 8.080 37.000 1.00 95.06 76 GLU A C 1
ATOM 595 O O . GLU A 1 76 ? -30.232 8.364 38.162 1.00 95.06 76 GLU A O 1
ATOM 600 N N . GLN A 1 77 ? -30.879 7.878 36.072 1.00 93.12 77 GLN A N 1
ATOM 601 C CA . GLN A 1 77 ? -32.313 7.919 36.366 1.00 93.12 77 GLN A CA 1
ATOM 602 C C . GLN A 1 77 ? -32.756 6.765 37.271 1.00 93.12 77 GLN A C 1
ATOM 604 O O . GLN A 1 77 ? -33.577 6.976 38.162 1.00 93.12 77 GLN A O 1
ATOM 609 N N . SER A 1 78 ? -32.209 5.562 37.065 1.00 87.31 78 SER A N 1
ATOM 610 C CA . SER A 1 78 ? -32.499 4.395 37.908 1.00 87.31 78 SER A CA 1
ATOM 611 C C . SER A 1 78 ? -31.918 4.511 39.320 1.00 87.31 78 SER A C 1
ATOM 613 O O . SER A 1 78 ? -32.539 4.038 40.259 1.00 87.31 78 SER A O 1
ATOM 615 N N . SER A 1 79 ? -30.773 5.184 39.475 1.00 83.69 79 SER A N 1
ATOM 616 C CA . SER A 1 79 ? -30.087 5.399 40.759 1.00 83.69 79 SER A CA 1
ATOM 617 C C . SER A 1 79 ? -30.729 6.506 41.612 1.00 83.69 79 SER A C 1
ATOM 619 O O . SER A 1 79 ? -30.540 6.563 42.823 1.00 83.69 79 SER A O 1
ATOM 621 N N . ARG A 1 80 ? -31.507 7.405 40.991 1.00 70.88 80 ARG A N 1
ATOM 622 C CA . ARG A 1 80 ? -32.252 8.478 41.678 1.00 70.88 80 ARG A CA 1
ATOM 623 C C . ARG A 1 80 ? -33.643 8.054 42.177 1.00 70.88 80 ARG A C 1
ATOM 625 O O . ARG A 1 80 ? -34.343 8.898 42.737 1.00 70.88 80 ARG A O 1
ATOM 632 N N . LYS A 1 81 ? -34.057 6.803 41.956 1.00 52.19 81 LYS A N 1
ATOM 633 C CA . LYS A 1 81 ? -35.278 6.199 42.515 1.00 52.19 81 LYS A CA 1
ATOM 634 C C . LYS A 1 81 ? -34.926 5.244 43.644 1.00 52.19 81 LYS A C 1
ATOM 636 O O . LYS A 1 81 ? -35.740 5.180 44.589 1.00 52.19 81 LYS A O 1
#

Sequence (81 aa):
MLGIATLKIQTAGYSGQQTGAELKIEGLEYFEELRELIMEFVRGKKPEAIEAEAQEAEDSTLRILKEVSTIRELLEQSSRK

Foldseek 3Di:
DQLWDKDAAADPPCPPPDPGGPDIDGGDNPVPVVVVVVCVVPPPDDDPVVVVVVVVVVVVVVVVVVVVVVVVVVVVVVVVD